Protein AF-A0A1V4A1H0-F1 (afdb_monomer_lite)

pLDDT: mean 73.7, std 20.91, range [34.12, 97.81]

Organism: NCBI:txid83656

Foldseek 3Di:
DDDDDDDDDDDDDDDDDPPPVPPPPPPPVVPDDPVLVVVLVVLVVLLVVLVVVLVVLLVVLVVCCVDPNPVVSVVSVVVSVVSLVVSLVSLLVSQVRDDCPDPDCVVVNVVVSVVSVVVVVVVVVVVD

Radius of gyration: 30.43 Å; chains: 1; bounding box: 50×82×68 Å

Sequence (128 aa):
MSGHCHLSAADTFHADSERALTMTVTTANPTLPAAERAVRQDLDQLHAEALDLARRTKELAVVLDRGDYSAAGGRVRTAVTHIWRAAEDLHSAFHTAPPRCAGPDASMSRLCGRRMRYLAARVARRAE

Structure (mmCIF, N/CA/C/O backbone):
data_AF-A0A1V4A1H0-F1
#
_entry.id   AF-A0A1V4A1H0-F1
#
loop_
_atom_site.group_PDB
_atom_site.id
_atom_site.type_symbol
_atom_site.label_atom_id
_atom_site.label_alt_id
_atom_site.label_comp_id
_atom_site.label_asym_id
_atom_site.label_entity_id
_atom_site.label_seq_id
_atom_site.pdbx_PDB_ins_code
_atom_site.Cartn_x
_atom_site.Cartn_y
_atom_site.Cartn_z
_atom_site.occupancy
_atom_site.B_iso_or_equiv
_atom_site.auth_seq_id
_atom_site.auth_comp_id
_atom_site.auth_asym_id
_atom_site.auth_atom_id
_atom_site.pdbx_PDB_model_num
ATOM 1 N N . MET A 1 1 ? 12.161 -73.810 -31.102 1.00 34.12 1 MET A N 1
ATOM 2 C CA . MET A 1 1 ? 13.156 -74.764 -31.631 1.00 34.12 1 MET A CA 1
ATOM 3 C C . MET A 1 1 ? 13.811 -74.126 -32.843 1.00 34.12 1 MET A C 1
ATOM 5 O O . MET A 1 1 ? 13.067 -73.689 -33.704 1.00 34.12 1 MET A O 1
ATOM 9 N N . SER A 1 2 ? 15.149 -74.042 -32.818 1.00 38.50 2 SER A N 1
ATOM 10 C CA . SER A 1 2 ? 16.097 -73.870 -33.941 1.00 38.50 2 SER A CA 1
ATOM 11 C C . SER A 1 2 ? 15.751 -72.780 -34.974 1.00 38.50 2 SER A C 1
ATOM 13 O O . SER A 1 2 ? 14.861 -72.963 -35.785 1.00 38.50 2 SER A O 1
ATOM 15 N N . GLY A 1 3 ? 16.364 -71.592 -34.993 1.00 36.47 3 GLY A N 1
ATOM 16 C CA . GLY A 1 3 ? 17.805 -71.332 -35.022 1.00 36.47 3 GLY A CA 1
ATOM 17 C C . GLY A 1 3 ? 18.315 -71.519 -36.451 1.00 36.47 3 GLY A C 1
ATOM 18 O O . GLY A 1 3 ? 18.129 -72.609 -36.968 1.00 36.47 3 GLY A O 1
ATOM 19 N N . HIS A 1 4 ? 18.929 -70.494 -37.054 1.00 43.00 4 HIS A N 1
ATOM 20 C CA . HIS A 1 4 ? 20.159 -70.578 -37.860 1.00 43.00 4 HIS A CA 1
ATOM 21 C C . HIS A 1 4 ? 20.673 -69.158 -38.146 1.00 43.00 4 HIS A C 1
ATOM 23 O O . HIS A 1 4 ? 20.054 -68.367 -38.854 1.00 43.00 4 HIS A O 1
ATOM 29 N N . CYS A 1 5 ? 21.809 -68.854 -37.523 1.00 44.44 5 CYS A N 1
ATOM 30 C CA . CYS A 1 5 ? 22.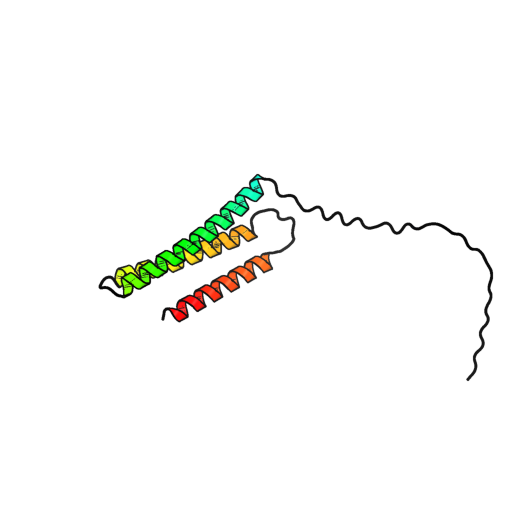664 -67.715 -37.809 1.00 44.44 5 CYS A CA 1
ATOM 31 C C . CYS A 1 5 ? 23.348 -67.915 -39.165 1.00 44.44 5 CYS A C 1
ATOM 33 O O . CYS A 1 5 ? 23.805 -69.019 -39.456 1.00 44.44 5 CYS A O 1
ATOM 35 N N . HIS A 1 6 ? 23.557 -66.835 -39.915 1.00 41.12 6 HIS A N 1
ATOM 36 C CA . HIS A 1 6 ? 24.749 -66.744 -40.747 1.00 41.12 6 HIS A CA 1
ATOM 37 C C . HIS A 1 6 ? 25.390 -65.369 -40.569 1.00 41.12 6 HIS A C 1
ATOM 39 O O . HIS A 1 6 ? 24.833 -64.336 -40.931 1.00 41.12 6 HIS A O 1
ATOM 45 N N . LEU A 1 7 ? 26.563 -65.402 -39.943 1.00 39.06 7 LEU A N 1
ATOM 46 C CA . LEU A 1 7 ? 27.567 -64.350 -39.955 1.00 39.06 7 LEU A CA 1
ATOM 47 C C . LEU A 1 7 ? 28.112 -64.212 -41.381 1.00 39.06 7 LEU A C 1
ATOM 49 O O . LEU A 1 7 ? 28.397 -65.219 -42.026 1.00 39.06 7 LEU A O 1
ATOM 53 N N . SER A 1 8 ? 28.336 -62.986 -41.840 1.00 42.16 8 SER A N 1
ATOM 54 C CA . SER A 1 8 ? 29.395 -62.718 -42.811 1.00 42.16 8 SER A CA 1
ATOM 55 C C . SER A 1 8 ? 30.135 -61.473 -42.350 1.00 42.16 8 SER A C 1
ATOM 57 O O . SER A 1 8 ? 29.555 -60.395 -42.242 1.00 42.16 8 SER A O 1
ATOM 59 N N . ALA A 1 9 ? 31.393 -61.685 -41.982 1.00 38.53 9 ALA A N 1
ATOM 60 C CA . ALA A 1 9 ? 32.338 -60.687 -41.515 1.00 38.53 9 ALA A CA 1
ATOM 61 C C . ALA A 1 9 ? 33.226 -60.189 -42.669 1.00 38.53 9 ALA A C 1
ATOM 63 O O . ALA A 1 9 ? 33.307 -60.846 -43.707 1.00 38.53 9 ALA A O 1
ATOM 64 N N . ALA A 1 10 ? 33.943 -59.099 -42.368 1.00 36.56 10 ALA A N 1
ATOM 65 C CA . ALA A 1 10 ? 35.010 -58.429 -43.119 1.00 36.56 10 ALA A CA 1
ATOM 66 C C . ALA A 1 10 ? 34.524 -57.497 -44.243 1.00 36.56 10 ALA A C 1
ATOM 68 O O . ALA A 1 10 ? 33.702 -57.865 -45.070 1.00 36.56 10 ALA A O 1
ATOM 69 N N . ASP A 1 11 ? 35.005 -56.270 -44.388 1.00 39.47 11 ASP A N 1
ATOM 70 C CA . ASP A 1 11 ? 35.924 -55.437 -43.611 1.00 39.47 11 ASP A CA 1
ATOM 71 C C . ASP A 1 11 ? 35.882 -54.085 -44.329 1.00 39.47 11 ASP A C 1
ATOM 73 O O . ASP A 1 11 ? 35.976 -54.074 -45.552 1.00 39.47 11 ASP A O 1
ATOM 77 N N . THR A 1 12 ? 35.782 -52.962 -43.625 1.00 43.56 12 THR A N 1
ATOM 78 C CA . THR A 1 12 ? 36.779 -51.886 -43.751 1.00 43.56 12 THR A CA 1
ATOM 79 C C . THR A 1 12 ? 36.537 -50.898 -42.622 1.00 43.56 12 THR A C 1
ATOM 81 O O . THR A 1 12 ? 35.565 -50.144 -42.609 1.00 43.56 12 THR A O 1
ATOM 84 N N . PHE A 1 13 ? 37.450 -50.905 -41.660 1.00 43.47 13 PHE A N 1
ATOM 85 C CA . PHE A 1 13 ? 37.679 -49.757 -40.806 1.00 43.47 13 PHE A CA 1
ATOM 86 C C . PHE A 1 13 ? 37.987 -48.547 -41.694 1.00 43.47 13 PHE A C 1
ATOM 88 O O . PHE A 1 13 ? 39.009 -48.532 -42.377 1.00 43.47 13 PHE A O 1
ATOM 95 N N . HIS A 1 14 ? 37.138 -47.523 -41.650 1.00 39.44 14 HIS A N 1
ATOM 96 C CA . HIS A 1 14 ? 37.586 -46.166 -41.919 1.00 39.44 14 HIS A CA 1
ATOM 97 C C . HIS A 1 14 ? 37.242 -45.308 -40.710 1.00 39.44 14 HIS A C 1
ATOM 99 O O . HIS A 1 14 ? 36.082 -45.037 -40.405 1.00 39.44 14 HIS A O 1
ATOM 105 N N . ALA A 1 15 ? 38.300 -44.966 -39.985 1.00 44.62 15 ALA A N 1
ATOM 106 C CA . ALA A 1 15 ? 38.295 -43.960 -38.950 1.00 44.62 15 ALA A CA 1
ATOM 107 C C . ALA A 1 15 ? 37.905 -42.585 -39.520 1.00 44.62 15 ALA A C 1
ATOM 109 O O . ALA A 1 15 ? 38.066 -42.327 -40.717 1.00 44.62 15 ALA A O 1
ATOM 110 N N . ASP A 1 16 ? 37.489 -41.729 -38.588 1.00 39.56 16 ASP A N 1
ATOM 111 C CA . ASP A 1 16 ? 37.355 -40.274 -38.666 1.00 39.56 16 ASP A CA 1
ATOM 112 C C . ASP A 1 16 ? 36.129 -39.674 -39.363 1.00 39.56 16 ASP A C 1
ATOM 114 O O . ASP A 1 16 ? 36.121 -39.339 -40.546 1.00 39.56 16 ASP A O 1
ATOM 118 N N . SER A 1 17 ? 35.132 -39.328 -38.546 1.00 42.50 17 SER A N 1
ATOM 119 C CA . SER A 1 17 ? 34.853 -37.906 -38.302 1.00 42.50 17 SER A CA 1
ATOM 120 C C . SER A 1 17 ? 33.847 -37.752 -37.169 1.00 42.50 17 SER A C 1
ATOM 122 O O . SER A 1 17 ? 32.631 -37.740 -37.368 1.00 42.50 17 SER A O 1
ATOM 124 N N . GLU A 1 18 ? 34.380 -37.563 -35.965 1.00 46.09 18 GLU A N 1
ATOM 125 C CA . GLU A 1 18 ? 33.700 -36.815 -34.918 1.00 46.09 18 GLU A CA 1
ATOM 126 C C . GLU A 1 18 ? 33.360 -35.412 -35.447 1.00 46.09 18 GLU A C 1
ATOM 128 O O . GLU A 1 18 ? 34.165 -34.485 -35.428 1.00 46.09 18 GLU A O 1
ATOM 133 N N . ARG A 1 19 ? 32.132 -35.234 -35.929 1.00 46.22 19 ARG A N 1
ATOM 134 C CA . ARG A 1 19 ? 31.466 -33.928 -35.927 1.00 46.22 19 ARG A CA 1
ATOM 135 C C . ARG A 1 19 ? 30.117 -34.072 -35.250 1.00 46.22 19 ARG A C 1
ATOM 137 O O . ARG A 1 19 ? 29.065 -33.824 -35.832 1.00 46.22 19 ARG A O 1
ATOM 144 N N . ALA A 1 20 ? 30.175 -34.440 -33.972 1.00 42.03 20 ALA A N 1
ATOM 145 C CA . ALA A 1 20 ? 29.206 -33.931 -33.021 1.00 42.03 20 ALA A CA 1
ATOM 146 C C . ALA A 1 20 ? 29.352 -32.406 -33.052 1.00 42.03 20 ALA A C 1
ATOM 148 O O . ALA A 1 20 ? 30.267 -31.844 -32.453 1.00 42.03 20 ALA A O 1
ATOM 149 N N . LEU A 1 21 ? 28.514 -31.741 -33.850 1.00 41.47 21 LEU A N 1
ATOM 150 C CA . LEU A 1 21 ? 28.411 -30.293 -33.818 1.00 41.47 21 LEU A CA 1
ATOM 151 C C . LEU A 1 21 ? 27.769 -29.963 -32.473 1.00 41.47 21 LEU A C 1
ATOM 153 O O . LEU A 1 21 ? 26.551 -30.001 -32.307 1.00 41.47 21 LEU A O 1
ATOM 157 N N . THR A 1 22 ? 28.637 -29.757 -31.491 1.00 40.59 22 THR A N 1
ATOM 158 C CA . THR A 1 22 ? 28.338 -29.263 -30.160 1.00 40.59 22 THR A CA 1
ATOM 159 C C . THR A 1 22 ? 27.424 -28.064 -30.335 1.00 40.59 22 THR A C 1
ATOM 161 O O . THR A 1 22 ? 27.850 -27.018 -30.825 1.00 40.59 22 THR A O 1
ATOM 164 N N . MET A 1 23 ? 26.143 -28.222 -29.997 1.00 46.28 23 MET A N 1
ATOM 165 C CA . MET A 1 23 ? 25.259 -27.081 -29.837 1.00 46.28 23 MET A CA 1
ATOM 166 C C . MET A 1 23 ? 25.820 -26.288 -28.666 1.00 46.28 23 MET A C 1
ATOM 168 O O . MET A 1 23 ? 25.539 -26.584 -27.505 1.00 46.28 23 MET A O 1
ATOM 172 N N . THR A 1 24 ? 26.662 -25.307 -28.972 1.00 42.91 24 THR A N 1
ATOM 173 C CA . THR A 1 24 ? 27.040 -24.255 -28.046 1.00 42.91 24 THR A CA 1
ATOM 174 C C . THR A 1 24 ? 25.752 -23.501 -27.755 1.00 42.91 24 THR A C 1
ATOM 176 O O . THR A 1 24 ? 25.388 -22.548 -28.443 1.00 42.91 24 THR A O 1
ATOM 179 N N . VAL A 1 25 ? 25.000 -23.978 -26.763 1.00 47.41 25 VAL A N 1
ATOM 180 C CA . VAL A 1 25 ? 24.011 -23.167 -26.070 1.00 47.41 25 VAL A CA 1
ATOM 181 C C . VAL A 1 25 ? 24.841 -22.104 -25.375 1.00 47.41 25 VAL A C 1
ATOM 183 O O . VAL A 1 25 ? 25.293 -22.265 -24.245 1.00 47.41 25 VAL A O 1
ATOM 186 N N . THR A 1 26 ? 25.137 -21.039 -26.113 1.00 43.34 26 THR A N 1
ATOM 187 C CA . THR A 1 26 ? 25.612 -19.797 -25.541 1.00 43.34 26 THR A CA 1
ATOM 188 C C . THR A 1 26 ? 24.467 -19.332 -24.663 1.00 43.34 26 THR A C 1
ATOM 190 O O . THR A 1 26 ? 23.527 -18.692 -25.130 1.00 43.34 26 THR A O 1
ATOM 193 N N . THR A 1 27 ? 24.515 -19.707 -23.387 1.00 49.69 27 THR A N 1
ATOM 194 C CA . THR A 1 27 ? 23.763 -19.057 -22.324 1.00 49.69 27 THR A CA 1
ATOM 195 C C . THR A 1 27 ? 24.312 -17.639 -22.256 1.00 49.69 27 THR A C 1
ATOM 197 O O . THR A 1 27 ? 25.167 -17.311 -21.436 1.00 49.69 27 THR A O 1
ATOM 200 N N . ALA A 1 28 ? 23.900 -16.805 -23.210 1.00 47.56 28 ALA A N 1
ATOM 201 C CA . ALA A 1 28 ? 24.086 -15.379 -23.148 1.00 47.56 28 ALA A CA 1
ATOM 202 C C . ALA A 1 28 ? 23.256 -14.947 -21.947 1.00 47.56 28 ALA A C 1
ATOM 204 O O . ALA A 1 28 ? 22.056 -14.734 -22.071 1.00 47.56 28 ALA A O 1
ATOM 205 N N . ASN A 1 29 ? 23.877 -14.907 -20.767 1.00 49.25 29 ASN A N 1
ATOM 206 C CA . ASN A 1 29 ? 23.321 -14.195 -19.632 1.00 49.25 29 ASN A CA 1
ATOM 207 C C . ASN A 1 29 ? 23.063 -12.780 -20.148 1.00 49.25 29 ASN A C 1
ATOM 209 O O . ASN A 1 29 ? 24.043 -12.090 -20.460 1.00 49.25 29 ASN A O 1
ATOM 213 N N . PRO A 1 30 ? 21.798 -12.352 -20.322 1.00 54.50 30 PRO A N 1
ATOM 214 C CA . PRO A 1 30 ? 21.530 -11.002 -20.767 1.00 54.50 30 PRO A CA 1
ATOM 215 C C . PRO A 1 30 ? 22.014 -10.097 -19.639 1.00 54.50 30 PRO A C 1
ATOM 217 O O . PRO A 1 30 ? 21.358 -9.938 -18.611 1.00 54.50 30 PRO A O 1
ATOM 220 N N . THR A 1 31 ? 23.233 -9.582 -19.784 1.00 59.25 31 THR A N 1
ATOM 221 C CA . THR A 1 31 ? 23.812 -8.670 -18.810 1.00 59.25 31 THR A CA 1
ATOM 222 C C . THR A 1 31 ? 23.008 -7.394 -18.920 1.00 59.25 31 THR A C 1
ATOM 224 O O . THR A 1 3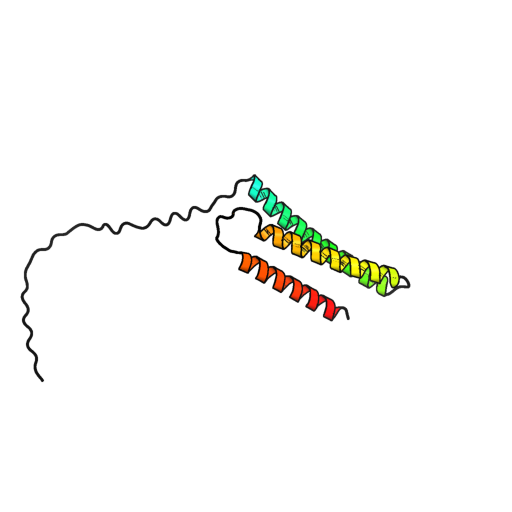1 ? 23.117 -6.658 -19.897 1.00 59.25 31 THR A O 1
ATOM 227 N N . LEU A 1 32 ? 22.153 -7.177 -17.929 1.00 61.75 32 LEU A N 1
ATOM 228 C CA . LEU A 1 32 ? 21.306 -6.004 -17.850 1.00 61.75 32 LEU A CA 1
ATOM 229 C C . LEU A 1 32 ? 22.136 -4.714 -17.955 1.00 61.75 32 LEU A C 1
ATOM 231 O O . LEU A 1 32 ? 23.133 -4.578 -17.219 1.00 61.75 32 LEU A O 1
ATOM 235 N N . PRO A 1 33 ? 21.719 -3.747 -18.797 1.00 72.00 33 PRO A N 1
ATOM 236 C CA . PRO A 1 33 ? 22.258 -2.395 -18.766 1.00 72.00 33 PRO A CA 1
ATOM 237 C C . PRO A 1 33 ? 22.263 -1.848 -17.332 1.00 72.00 33 PRO A C 1
ATOM 239 O O . PRO A 1 33 ? 21.366 -2.138 -16.539 1.00 72.00 33 PRO A O 1
ATOM 242 N N . ALA A 1 34 ? 23.279 -1.061 -16.972 1.00 70.56 34 ALA A N 1
ATOM 243 C CA . ALA A 1 34 ? 23.437 -0.550 -15.605 1.00 70.56 34 ALA A CA 1
ATOM 244 C C . ALA A 1 34 ? 22.208 0.246 -15.118 1.00 70.56 34 ALA A C 1
ATOM 246 O O . ALA A 1 34 ? 21.802 0.097 -13.969 1.00 70.56 34 ALA A O 1
ATOM 247 N N . ALA A 1 35 ? 21.571 1.010 -16.011 1.00 67.62 35 ALA A N 1
ATOM 248 C CA . ALA A 1 35 ? 20.345 1.748 -15.713 1.00 67.62 35 ALA A CA 1
ATOM 249 C C . ALA A 1 35 ? 19.158 0.826 -15.370 1.00 67.62 35 ALA A C 1
ATOM 251 O O . ALA A 1 35 ? 18.406 1.107 -14.445 1.00 67.62 35 ALA A O 1
ATOM 252 N N . GLU A 1 36 ? 19.012 -0.310 -16.057 1.00 69.38 36 GLU A N 1
ATOM 253 C CA . GLU A 1 36 ? 17.939 -1.274 -15.773 1.00 69.38 36 GLU A CA 1
ATOM 254 C C . GLU A 1 36 ? 18.162 -1.994 -14.434 1.00 69.38 36 GLU A C 1
ATOM 256 O O . GLU A 1 36 ? 17.208 -2.256 -13.703 1.00 69.38 36 GLU A O 1
ATOM 261 N N . ARG A 1 37 ? 19.426 -2.259 -14.067 1.00 71.62 37 ARG A N 1
ATOM 262 C CA . ARG A 1 37 ? 19.774 -2.765 -12.728 1.00 71.62 37 ARG A CA 1
ATOM 263 C C . ARG A 1 37 ? 19.415 -1.771 -11.627 1.00 71.62 37 ARG A C 1
ATOM 265 O O . ARG A 1 37 ? 18.839 -2.201 -10.633 1.00 71.62 37 ARG A O 1
ATOM 272 N N . ALA A 1 38 ? 19.699 -0.484 -11.829 1.00 81.44 38 ALA A N 1
ATOM 273 C CA . ALA A 1 38 ? 19.338 0.564 -10.876 1.00 81.44 38 ALA A CA 1
ATOM 274 C C . ALA A 1 38 ? 17.816 0.621 -10.657 1.00 81.44 38 ALA A C 1
ATOM 276 O O . ALA A 1 38 ? 17.364 0.517 -9.526 1.00 81.44 38 ALA A O 1
ATOM 277 N N . VAL A 1 39 ? 17.010 0.611 -11.729 1.00 84.94 39 VAL A N 1
ATOM 278 C CA . VAL A 1 39 ? 15.536 0.632 -11.617 1.00 84.94 39 VAL A CA 1
ATOM 279 C C . VAL A 1 39 ? 14.985 -0.578 -10.851 1.00 84.94 39 VAL A C 1
ATOM 281 O O . VAL A 1 39 ? 14.056 -0.446 -10.056 1.00 84.94 39 VAL A O 1
ATOM 284 N N . ARG A 1 40 ? 15.541 -1.779 -11.067 1.00 85.88 40 ARG A N 1
ATOM 285 C CA . ARG A 1 40 ? 15.120 -2.979 -10.320 1.00 85.88 40 ARG A CA 1
ATOM 286 C C . ARG A 1 40 ? 15.495 -2.90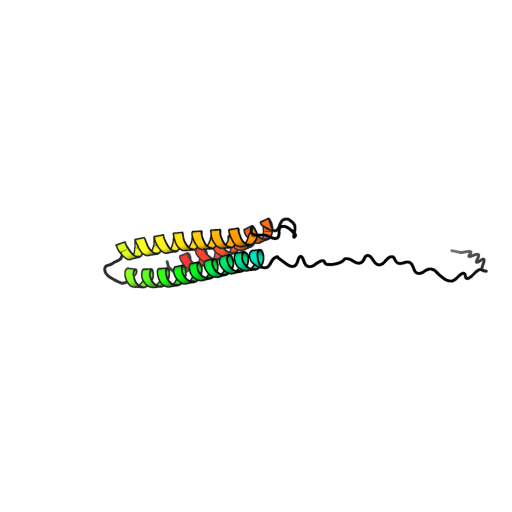0 -8.841 1.00 85.88 40 ARG A C 1
ATOM 288 O O . ARG A 1 40 ? 14.721 -3.372 -8.014 1.00 85.88 40 ARG A O 1
ATOM 295 N N . GLN A 1 41 ? 16.658 -2.332 -8.526 1.00 87.94 41 GLN A N 1
ATOM 296 C CA . GLN A 1 41 ? 17.090 -2.094 -7.147 1.00 87.94 41 GLN A CA 1
ATOM 297 C C . GLN A 1 41 ? 16.195 -1.057 -6.465 1.00 87.94 41 GLN A C 1
ATOM 299 O O . GLN A 1 41 ? 15.762 -1.293 -5.344 1.00 87.94 41 GLN A O 1
ATOM 304 N N . ASP A 1 42 ? 15.835 0.019 -7.165 1.00 92.12 42 ASP A N 1
ATOM 305 C CA . ASP A 1 42 ? 14.927 1.045 -6.648 1.00 92.12 42 ASP A CA 1
ATOM 306 C C . ASP A 1 42 ? 13.537 0.463 -6.343 1.00 92.12 42 ASP A C 1
ATOM 308 O O . ASP A 1 42 ? 12.964 0.729 -5.288 1.00 92.12 42 ASP A O 1
ATOM 312 N N . LEU A 1 43 ? 12.998 -0.384 -7.230 1.00 92.31 43 LEU A N 1
ATOM 313 C CA . LEU A 1 43 ? 11.716 -1.064 -7.004 1.00 92.31 43 LEU A CA 1
ATOM 314 C C . LEU A 1 43 ? 11.752 -2.010 -5.796 1.00 92.31 43 LEU A C 1
ATOM 316 O O . LEU A 1 43 ? 10.790 -2.054 -5.027 1.00 92.31 43 LEU A O 1
ATOM 320 N N . ASP A 1 44 ? 12.839 -2.764 -5.630 1.00 90.88 44 ASP A N 1
ATOM 321 C CA . ASP A 1 44 ? 13.020 -3.669 -4.490 1.00 90.88 44 ASP A CA 1
ATOM 322 C C . ASP A 1 44 ? 13.168 -2.891 -3.172 1.00 90.88 44 ASP A C 1
ATOM 324 O O . ASP A 1 44 ? 12.513 -3.208 -2.177 1.00 90.88 44 ASP A O 1
ATOM 328 N N . GLN A 1 45 ? 13.938 -1.800 -3.192 1.00 94.88 45 GLN A N 1
ATOM 329 C CA . GLN A 1 45 ? 14.119 -0.907 -2.052 1.00 94.88 45 GLN A CA 1
ATOM 330 C C . GLN A 1 45 ? 12.793 -0.259 -1.628 1.00 94.88 45 GLN A C 1
ATOM 332 O O . GLN A 1 45 ? 12.418 -0.329 -0.458 1.00 94.88 45 GLN A O 1
ATOM 337 N N . LEU A 1 46 ? 12.028 0.297 -2.574 1.00 97.44 46 LEU A N 1
ATOM 338 C CA . LEU A 1 46 ? 10.709 0.875 -2.294 1.00 97.44 46 LEU A CA 1
ATOM 339 C C . LEU A 1 46 ? 9.725 -0.173 -1.758 1.00 97.44 46 LEU A C 1
ATOM 341 O O . LEU A 1 46 ? 8.916 0.126 -0.877 1.00 97.44 46 LEU A O 1
ATOM 345 N N . HIS A 1 47 ? 9.783 -1.409 -2.262 1.00 96.19 47 HIS A N 1
ATOM 346 C CA . HIS A 1 47 ? 8.972 -2.506 -1.738 1.00 96.19 47 HIS A CA 1
ATOM 347 C C . HIS A 1 47 ? 9.326 -2.817 -0.275 1.00 96.19 47 HIS A C 1
ATOM 349 O O . HIS A 1 47 ? 8.424 -2.917 0.562 1.00 96.19 47 HIS A O 1
ATOM 355 N N . ALA A 1 48 ? 10.617 -2.918 0.052 1.00 94.44 48 ALA A N 1
ATOM 356 C CA . ALA A 1 48 ? 11.083 -3.137 1.419 1.00 94.44 48 ALA A CA 1
ATOM 357 C C . ALA A 1 48 ? 10.659 -1.994 2.359 1.00 94.44 48 ALA A C 1
ATOM 359 O O . ALA A 1 48 ? 10.116 -2.242 3.437 1.00 94.44 48 ALA A O 1
ATOM 360 N N . GLU A 1 49 ? 10.814 -0.743 1.926 1.00 97.81 49 GLU A N 1
ATOM 361 C CA . GLU A 1 49 ? 10.392 0.440 2.682 1.00 97.81 49 GLU A CA 1
ATOM 362 C C . GLU A 1 49 ? 8.882 0.472 2.930 1.00 97.81 49 GLU A C 1
ATOM 364 O O . GLU A 1 49 ? 8.442 0.810 4.032 1.00 97.81 49 GLU A O 1
ATOM 369 N N . ALA A 1 50 ? 8.074 0.069 1.944 1.00 97.12 50 ALA A N 1
ATOM 370 C CA . ALA A 1 50 ? 6.629 -0.040 2.104 1.00 97.12 50 ALA A CA 1
ATOM 371 C C . ALA A 1 50 ? 6.250 -1.101 3.153 1.00 97.12 50 ALA A C 1
ATOM 373 O O . ALA A 1 50 ? 5.368 -0.858 3.981 1.00 97.12 50 ALA A O 1
ATOM 374 N N . LEU A 1 51 ? 6.932 -2.253 3.183 1.00 95.50 51 LEU A N 1
ATOM 375 C CA . LEU A 1 51 ? 6.713 -3.279 4.213 1.00 95.50 51 LEU A CA 1
ATOM 376 C C . LEU A 1 51 ? 7.115 -2.787 5.610 1.00 95.50 51 LEU A C 1
ATOM 378 O O . LEU A 1 51 ? 6.399 -3.021 6.590 1.00 95.50 51 LEU A O 1
ATOM 382 N N . ASP A 1 52 ? 8.228 -2.068 5.702 1.00 96.62 52 ASP A N 1
ATOM 383 C CA . ASP A 1 52 ? 8.715 -1.472 6.942 1.00 96.62 52 ASP A CA 1
ATOM 384 C C . ASP A 1 52 ? 7.789 -0.372 7.466 1.00 96.62 52 ASP A C 1
ATOM 386 O O . ASP A 1 52 ? 7.530 -0.286 8.673 1.00 96.62 52 ASP A O 1
ATOM 390 N N . LEU A 1 53 ? 7.242 0.448 6.568 1.00 97.56 53 LEU A N 1
ATOM 391 C CA . LEU A 1 53 ? 6.211 1.420 6.904 1.00 97.56 53 LEU A CA 1
ATOM 392 C C . LEU A 1 53 ? 4.940 0.711 7.382 1.00 97.56 53 LEU A C 1
ATOM 394 O O . LEU A 1 53 ? 4.456 1.033 8.462 1.00 97.56 53 LEU A O 1
ATOM 398 N N . ALA A 1 54 ? 4.453 -0.309 6.666 1.00 96.00 54 ALA A N 1
ATOM 399 C CA . ALA A 1 54 ? 3.268 -1.073 7.064 1.00 96.00 54 ALA A CA 1
ATOM 400 C C . ALA A 1 54 ? 3.413 -1.689 8.465 1.00 96.00 54 ALA A C 1
ATOM 402 O O . ALA A 1 54 ? 2.462 -1.661 9.252 1.00 96.00 54 ALA A O 1
ATOM 403 N N . ARG A 1 55 ? 4.602 -2.213 8.800 1.00 95.31 55 ARG A N 1
ATOM 404 C CA . ARG A 1 55 ? 4.916 -2.747 10.134 1.00 95.31 55 ARG A CA 1
ATOM 405 C C . ARG A 1 55 ? 4.796 -1.667 11.211 1.00 95.31 55 ARG A C 1
ATOM 407 O O . ARG A 1 55 ? 4.017 -1.844 12.147 1.00 95.31 55 ARG A O 1
ATOM 414 N N . ARG A 1 56 ? 5.496 -0.539 11.053 1.00 97.31 56 ARG A N 1
ATOM 415 C CA . ARG A 1 56 ? 5.464 0.571 12.025 1.00 97.31 56 ARG A CA 1
ATOM 416 C C . ARG A 1 56 ? 4.066 1.178 12.165 1.00 97.31 56 ARG A C 1
ATOM 418 O O . ARG A 1 56 ? 3.622 1.473 13.270 1.00 97.31 56 ARG A O 1
ATOM 425 N N . THR A 1 57 ? 3.332 1.322 11.061 1.00 96.06 57 THR A N 1
ATOM 426 C CA . THR A 1 57 ? 1.947 1.816 11.069 1.00 96.06 57 THR A CA 1
ATOM 427 C C . THR A 1 57 ? 1.014 0.849 11.804 1.00 96.06 57 THR A C 1
ATOM 429 O O . THR A 1 57 ? 0.144 1.289 12.553 1.00 96.06 57 THR A O 1
ATOM 432 N N . LYS A 1 58 ? 1.208 -0.469 11.663 1.00 94.50 58 LYS A N 1
ATOM 433 C CA . LYS A 1 58 ? 0.448 -1.467 12.427 1.00 94.50 58 LYS A CA 1
ATOM 434 C C . LYS A 1 58 ? 0.736 -1.377 13.926 1.00 94.50 58 LYS A C 1
ATOM 436 O O . LYS A 1 58 ? -0.199 -1.424 14.719 1.00 94.50 58 LYS A O 1
ATOM 441 N N . GLU A 1 59 ? 2.002 -1.260 14.314 1.00 94.12 59 GLU A N 1
ATOM 442 C CA . GLU A 1 59 ? 2.393 -1.102 15.722 1.00 94.12 59 GLU A CA 1
ATOM 443 C C . GLU A 1 59 ? 1.747 0.146 16.336 1.00 94.12 59 GLU A C 1
ATOM 445 O O . GLU A 1 59 ? 1.176 0.071 17.423 1.00 94.12 59 GLU A O 1
ATOM 450 N N . LEU A 1 60 ? 1.726 1.259 15.594 1.00 94.12 60 LEU A N 1
ATOM 451 C CA . LEU A 1 60 ? 1.027 2.475 16.004 1.00 94.12 60 LEU A CA 1
ATOM 452 C C . LEU A 1 60 ? -0.484 2.254 16.175 1.00 94.12 60 LEU A C 1
ATOM 454 O O . LEU A 1 60 ? -1.049 2.712 17.165 1.00 94.12 60 LEU A O 1
ATOM 458 N N . ALA A 1 61 ? -1.140 1.536 15.255 1.00 93.12 61 ALA A N 1
ATOM 459 C CA . ALA A 1 61 ? -2.565 1.221 15.388 1.00 93.12 61 ALA A CA 1
ATOM 460 C C . ALA A 1 61 ? -2.860 0.465 16.693 1.00 93.12 61 ALA A C 1
ATOM 462 O O . ALA A 1 61 ? -3.782 0.834 17.412 1.00 93.12 61 ALA A O 1
ATOM 463 N N . VAL A 1 62 ? -2.031 -0.529 17.038 1.00 91.12 62 VAL A N 1
ATOM 464 C CA . VAL A 1 62 ? -2.178 -1.311 18.280 1.00 91.12 62 VAL A CA 1
ATOM 465 C C . VAL A 1 62 ? -2.044 -0.433 19.525 1.00 91.12 62 VAL A C 1
ATOM 467 O O . VAL A 1 62 ? -2.756 -0.648 20.503 1.00 91.12 62 VAL A O 1
ATOM 470 N N . VAL A 1 63 ? -1.143 0.553 19.510 1.00 92.31 63 VAL A N 1
ATOM 471 C CA . VAL A 1 63 ? -0.997 1.504 20.622 1.00 92.31 63 VAL A CA 1
ATOM 472 C C . VAL A 1 63 ? -2.234 2.395 20.744 1.00 92.31 63 VAL A C 1
ATOM 474 O O . VAL A 1 63 ? -2.752 2.564 21.845 1.00 92.31 63 VAL A O 1
ATOM 477 N N . LEU A 1 64 ? -2.737 2.923 19.624 1.00 91.62 64 LEU A N 1
ATOM 478 C CA . LEU A 1 64 ? -3.917 3.796 19.605 1.00 91.62 64 LEU A CA 1
ATOM 479 C C . LEU A 1 64 ? -5.199 3.070 20.028 1.00 91.62 64 LEU A C 1
ATOM 481 O O . LEU A 1 64 ? -6.047 3.675 20.678 1.00 91.62 64 LEU A O 1
ATOM 485 N N . ASP A 1 65 ? -5.316 1.781 19.709 1.00 85.31 65 ASP A N 1
ATOM 486 C CA . ASP A 1 65 ? -6.472 0.950 20.067 1.00 85.31 65 ASP A CA 1
ATOM 487 C C . ASP A 1 65 ? -6.592 0.669 21.566 1.00 85.31 65 ASP A C 1
ATOM 489 O O . ASP A 1 65 ? -7.679 0.362 22.047 1.00 85.31 65 ASP A O 1
ATOM 493 N N . ARG A 1 66 ? -5.489 0.775 22.313 1.00 83.75 66 ARG A N 1
ATOM 494 C CA . ARG A 1 66 ? -5.470 0.572 23.770 1.00 83.75 66 ARG A CA 1
ATOM 495 C C . ARG A 1 66 ? -5.813 1.831 24.566 1.00 83.75 66 ARG A C 1
ATOM 497 O O . ARG A 1 66 ? -5.960 1.735 25.780 1.00 83.75 66 ARG A O 1
ATOM 504 N N . GLY A 1 67 ? -5.883 2.992 23.916 1.00 75.75 67 GLY A N 1
ATOM 505 C CA . GLY A 1 67 ? -6.204 4.270 24.553 1.00 75.75 67 GLY A CA 1
ATOM 506 C C . GLY A 1 67 ? -7.550 4.832 24.105 1.00 75.75 67 GLY A C 1
ATOM 507 O O . GLY A 1 67 ? -8.296 4.204 23.357 1.00 75.75 67 GLY A O 1
ATOM 508 N N . ASP A 1 68 ? -7.821 6.079 24.482 1.00 83.88 68 ASP A N 1
ATOM 509 C CA . ASP A 1 68 ? -9.061 6.791 24.131 1.00 83.88 68 ASP A CA 1
ATOM 510 C C . ASP A 1 68 ? -9.121 7.236 22.651 1.00 83.88 68 ASP A C 1
ATOM 512 O O . ASP A 1 68 ? -10.014 7.971 22.232 1.00 83.88 68 ASP A O 1
ATOM 516 N N . TYR A 1 69 ? -8.172 6.783 21.825 1.00 87.31 69 TYR A N 1
ATOM 517 C CA . TYR A 1 69 ? -7.974 7.210 20.438 1.00 87.31 69 TYR A CA 1
ATOM 518 C C . TYR A 1 69 ? -8.454 6.175 19.410 1.00 87.31 69 TYR A C 1
ATOM 520 O O . TYR A 1 69 ? -7.946 6.131 18.287 1.00 87.31 69 TYR A O 1
ATOM 528 N N . SER A 1 70 ? -9.448 5.354 19.752 1.00 84.88 70 SER A N 1
ATOM 529 C CA . SER A 1 70 ? -9.940 4.251 18.905 1.00 84.88 70 SER A CA 1
ATOM 530 C C . SER A 1 70 ? -10.333 4.681 17.480 1.00 84.88 70 SER A C 1
ATOM 532 O O . SER A 1 70 ? -10.076 3.960 16.511 1.00 84.88 70 SER A O 1
ATOM 534 N N . ALA A 1 71 ? -10.878 5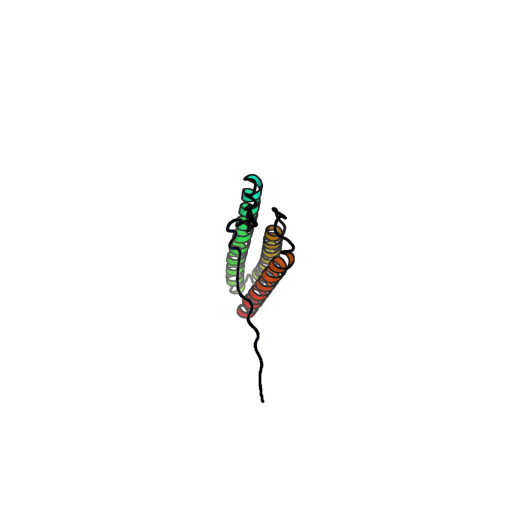.892 17.312 1.00 89.75 71 ALA A N 1
ATOM 535 C CA . ALA A 1 71 ? -11.179 6.469 16.001 1.00 89.75 71 ALA A CA 1
ATOM 536 C C . ALA A 1 71 ? -9.911 6.725 15.162 1.00 89.75 71 ALA A C 1
ATOM 538 O O . ALA A 1 71 ? -9.889 6.433 13.962 1.00 89.75 71 ALA A O 1
ATOM 539 N N . ALA A 1 72 ? -8.838 7.226 15.785 1.00 93.19 72 ALA A N 1
ATOM 540 C CA . ALA A 1 72 ? -7.539 7.385 15.135 1.00 93.19 72 ALA A CA 1
ATOM 541 C C . ALA A 1 72 ? -6.918 6.016 14.818 1.00 93.19 72 ALA A C 1
ATOM 543 O O . ALA A 1 72 ? -6.445 5.815 13.700 1.00 93.19 72 ALA A O 1
ATOM 544 N N . GLY A 1 73 ? -7.014 5.048 15.738 1.00 93.38 73 GLY A N 1
ATOM 545 C CA . GLY A 1 73 ? -6.603 3.658 15.508 1.00 93.38 73 GLY A CA 1
ATOM 546 C C . GLY A 1 73 ? -7.265 3.053 14.267 1.00 93.38 73 GLY A C 1
ATOM 547 O O . GLY A 1 73 ? -6.583 2.504 13.400 1.00 93.38 73 GLY A O 1
ATOM 548 N N . GLY A 1 74 ? -8.575 3.266 14.095 1.00 92.31 74 GLY A N 1
ATOM 549 C CA . GLY A 1 74 ? -9.314 2.859 12.895 1.00 92.31 74 GLY A CA 1
ATOM 550 C C . GLY A 1 74 ? -8.758 3.450 11.598 1.00 92.31 74 GLY A C 1
ATOM 551 O O . GLY A 1 74 ? -8.548 2.721 10.629 1.00 92.31 74 GLY A O 1
ATOM 552 N N . ARG A 1 75 ? -8.446 4.752 11.580 1.00 96.00 75 ARG A N 1
ATOM 553 C CA . ARG A 1 75 ? -7.823 5.406 10.414 1.00 96.00 75 ARG A CA 1
ATOM 554 C C . ARG A 1 75 ? -6.435 4.842 10.115 1.00 96.00 75 ARG A C 1
ATOM 556 O O . ARG A 1 75 ? -6.108 4.617 8.950 1.00 96.00 75 ARG A O 1
ATOM 563 N N . VAL A 1 76 ? -5.642 4.570 11.149 1.00 95.94 76 VAL A N 1
ATOM 564 C CA . VAL A 1 76 ? -4.305 3.984 11.000 1.00 95.94 76 VAL A CA 1
ATOM 565 C C . VAL A 1 76 ? -4.390 2.545 10.471 1.00 95.94 76 VAL A C 1
ATOM 567 O O . VAL A 1 76 ? -3.631 2.198 9.568 1.00 95.94 76 VAL A O 1
ATOM 570 N N . ARG A 1 77 ? -5.358 1.723 10.907 1.00 93.62 77 ARG A N 1
ATOM 571 C CA . ARG A 1 77 ? -5.610 0.392 10.306 1.00 93.62 77 ARG A CA 1
ATOM 572 C C . ARG A 1 77 ? -5.974 0.478 8.820 1.00 93.62 77 ARG A C 1
ATOM 574 O O . ARG A 1 77 ? -5.490 -0.325 8.018 1.00 93.62 77 ARG A O 1
ATOM 581 N N . THR A 1 78 ? -6.773 1.471 8.429 1.00 95.00 78 THR A N 1
ATOM 582 C CA . THR A 1 78 ? -7.054 1.733 7.010 1.00 95.00 78 THR A CA 1
ATOM 583 C C . THR A 1 78 ? -5.775 2.095 6.250 1.00 95.00 78 THR A C 1
ATOM 585 O O . THR A 1 78 ? -5.527 1.545 5.178 1.00 95.00 78 THR A O 1
ATOM 588 N N . ALA A 1 79 ? -4.909 2.938 6.823 1.00 96.50 79 ALA A N 1
ATOM 589 C CA . ALA A 1 79 ? -3.619 3.278 6.221 1.00 96.50 79 ALA A CA 1
ATOM 590 C C . ALA A 1 79 ? -2.725 2.042 6.012 1.00 96.50 79 ALA A C 1
ATOM 592 O O . ALA A 1 79 ? -2.170 1.883 4.926 1.00 96.50 79 ALA A O 1
ATOM 593 N N . VAL A 1 80 ? -2.656 1.117 6.982 1.00 95.94 80 VAL A N 1
ATOM 594 C CA . VAL A 1 80 ? -1.939 -0.169 6.828 1.00 95.94 80 VAL A CA 1
ATOM 595 C C . VAL A 1 80 ? -2.413 -0.922 5.581 1.00 95.94 80 VAL A C 1
ATOM 597 O O . VAL A 1 80 ? -1.592 -1.436 4.824 1.00 95.94 80 VAL A O 1
ATOM 600 N N . THR A 1 81 ? -3.724 -0.956 5.332 1.00 93.38 81 THR A N 1
ATOM 601 C CA . THR A 1 81 ? -4.301 -1.626 4.154 1.00 93.38 81 THR A CA 1
ATOM 602 C C . THR A 1 81 ? -3.836 -0.978 2.848 1.00 93.38 81 THR A C 1
ATOM 604 O O . THR A 1 81 ? -3.467 -1.684 1.911 1.00 93.38 81 THR A O 1
ATOM 607 N N . HIS A 1 82 ? -3.804 0.355 2.786 1.00 96.31 82 HIS A N 1
ATOM 608 C CA . HIS A 1 82 ? -3.320 1.077 1.606 1.00 96.31 82 HIS A CA 1
ATOM 609 C C . HIS A 1 82 ? -1.823 0.870 1.363 1.00 96.31 82 HIS A C 1
ATOM 611 O O . HIS A 1 82 ? -1.421 0.658 0.222 1.00 96.31 82 HIS A O 1
ATOM 617 N N . ILE A 1 83 ? -1.009 0.858 2.420 1.00 96.00 83 ILE A N 1
ATOM 618 C CA . ILE A 1 83 ? 0.432 0.604 2.300 1.00 96.00 83 ILE A CA 1
ATOM 619 C C . ILE A 1 83 ? 0.684 -0.824 1.796 1.00 96.00 83 ILE A C 1
ATOM 621 O O . ILE A 1 83 ? 1.515 -1.026 0.914 1.00 96.00 83 ILE A O 1
ATOM 625 N N . TRP A 1 84 ? -0.073 -1.815 2.282 1.00 93.38 84 TRP A N 1
ATOM 626 C CA . TRP A 1 84 ? 0.009 -3.184 1.763 1.00 93.38 84 TRP A CA 1
ATOM 627 C C . TRP A 1 84 ? -0.330 -3.273 0.276 1.00 93.38 84 TRP A C 1
ATOM 629 O O . TRP A 1 84 ? 0.358 -3.980 -0.457 1.00 93.38 84 TRP A O 1
ATOM 639 N N . ARG A 1 85 ? -1.354 -2.545 -0.185 1.00 94.00 85 ARG A N 1
ATOM 640 C CA . ARG A 1 85 ? -1.675 -2.464 -1.618 1.00 94.00 85 ARG A CA 1
ATOM 641 C C . ARG A 1 85 ? -0.538 -1.840 -2.420 1.00 94.00 85 ARG A C 1
ATOM 643 O O . ARG A 1 85 ? -0.118 -2.434 -3.403 1.00 94.00 85 ARG A O 1
ATOM 650 N N . ALA A 1 86 ? 0.032 -0.733 -1.946 1.00 95.38 86 ALA A N 1
ATOM 651 C CA . ALA A 1 86 ? 1.196 -0.126 -2.588 1.00 95.38 86 ALA A CA 1
ATOM 652 C C . ALA A 1 86 ? 2.386 -1.104 -2.672 1.00 95.38 86 ALA A C 1
ATOM 654 O O . ALA A 1 86 ? 3.034 -1.201 -3.711 1.00 95.38 86 ALA A O 1
ATOM 655 N N . ALA A 1 87 ? 2.641 -1.889 -1.619 1.00 95.19 87 ALA A N 1
ATOM 656 C CA . ALA A 1 87 ? 3.691 -2.909 -1.627 1.00 95.19 87 ALA A CA 1
ATOM 657 C C . ALA A 1 87 ? 3.421 -4.039 -2.642 1.00 95.19 87 ALA A C 1
ATOM 659 O O . ALA A 1 87 ? 4.363 -4.519 -3.275 1.00 95.19 87 ALA A O 1
ATOM 660 N N . GLU A 1 88 ? 2.161 -4.466 -2.810 1.00 92.75 88 GLU A N 1
ATOM 661 C CA . GLU A 1 88 ? 1.749 -5.432 -3.844 1.00 92.75 88 GLU A CA 1
ATOM 662 C C . GLU A 1 88 ? 1.977 -4.886 -5.261 1.00 92.75 88 GLU A C 1
ATOM 664 O O . GLU A 1 88 ? 2.464 -5.615 -6.133 1.00 92.75 88 GLU A O 1
ATOM 669 N N . ASP A 1 89 ? 1.664 -3.611 -5.485 1.00 93.06 89 ASP A N 1
ATOM 670 C CA . ASP A 1 89 ? 1.835 -2.951 -6.779 1.00 93.06 89 ASP A CA 1
ATOM 671 C C . ASP A 1 89 ? 3.320 -2.780 -7.129 1.00 93.06 89 ASP A C 1
ATOM 673 O O . ASP A 1 89 ? 3.729 -3.128 -8.237 1.00 93.06 89 ASP A O 1
ATOM 677 N N . LEU A 1 90 ? 4.157 -2.360 -6.171 1.00 93.44 90 LEU A N 1
ATOM 678 C CA . LEU A 1 90 ? 5.617 -2.271 -6.335 1.00 93.44 90 LEU A CA 1
ATOM 679 C C . LEU A 1 90 ? 6.243 -3.637 -6.651 1.00 93.44 90 LEU A C 1
ATOM 681 O O . LEU A 1 90 ? 7.061 -3.762 -7.563 1.00 93.44 90 LEU A O 1
ATOM 685 N N . HIS A 1 91 ? 5.808 -4.690 -5.955 1.00 90.19 91 HIS A N 1
ATOM 686 C CA . HIS A 1 91 ? 6.269 -6.048 -6.233 1.00 90.19 91 HIS A CA 1
ATOM 687 C C . HIS A 1 91 ? 5.838 -6.525 -7.630 1.00 90.19 91 HIS A C 1
ATOM 689 O O . HIS A 1 91 ? 6.598 -7.177 -8.344 1.00 90.19 91 HIS A O 1
ATOM 695 N N . SER A 1 92 ? 4.623 -6.178 -8.056 1.00 87.50 92 SER A N 1
ATOM 696 C CA . SER A 1 92 ? 4.132 -6.486 -9.404 1.00 87.50 92 SER A CA 1
ATOM 697 C C . SER A 1 92 ? 4.909 -5.715 -10.479 1.00 87.50 92 SER A C 1
ATOM 699 O O . SER A 1 92 ? 5.246 -6.282 -11.522 1.00 87.50 92 SER A O 1
ATOM 701 N N . ALA A 1 93 ? 5.261 -4.455 -10.209 1.00 88.75 93 ALA A N 1
ATOM 702 C CA . ALA A 1 93 ? 6.117 -3.644 -11.067 1.00 88.75 93 ALA A CA 1
ATOM 703 C C . ALA A 1 93 ? 7.511 -4.275 -11.230 1.00 88.75 93 ALA A C 1
ATOM 705 O O . ALA A 1 93 ? 8.002 -4.382 -12.350 1.00 88.75 93 ALA A O 1
ATOM 706 N N . PHE A 1 94 ? 8.106 -4.808 -10.157 1.00 87.81 94 PHE A N 1
ATOM 707 C CA . PHE A 1 94 ? 9.392 -5.518 -10.224 1.00 87.81 94 PHE A CA 1
ATOM 708 C C . PHE A 1 94 ? 9.377 -6.711 -11.197 1.00 87.81 94 PHE A C 1
ATOM 710 O O . PHE A 1 94 ? 10.334 -6.922 -11.947 1.00 87.81 94 PHE A O 1
ATOM 717 N N . HIS A 1 95 ? 8.278 -7.474 -11.233 1.00 83.31 95 HIS A N 1
ATOM 718 C CA . HIS A 1 95 ? 8.114 -8.593 -12.175 1.00 83.31 95 HIS A CA 1
ATOM 719 C C . HIS A 1 95 ? 7.853 -8.157 -13.621 1.00 83.31 95 HIS A C 1
ATOM 721 O O . HIS A 1 95 ? 8.003 -8.963 -14.534 1.00 83.31 95 HIS A O 1
ATOM 727 N N . THR A 1 96 ? 7.444 -6.908 -13.845 1.00 82.69 96 THR A N 1
ATOM 728 C CA . THR A 1 96 ? 7.153 -6.377 -15.189 1.00 82.69 96 THR A CA 1
ATOM 729 C C . THR A 1 96 ? 8.242 -5.438 -15.720 1.00 82.69 96 THR A C 1
ATOM 731 O O . THR A 1 96 ? 8.235 -5.112 -16.912 1.00 82.69 96 THR A O 1
ATOM 734 N N . ALA A 1 97 ? 9.206 -5.050 -14.878 1.00 79.69 97 ALA A N 1
ATOM 735 C CA . ALA A 1 97 ? 10.390 -4.289 -15.259 1.00 79.69 97 ALA A CA 1
ATOM 736 C C . ALA A 1 97 ? 11.371 -5.139 -16.110 1.00 79.69 97 ALA A C 1
ATOM 738 O O . ALA A 1 97 ? 11.522 -6.335 -15.839 1.00 79.69 97 ALA A O 1
ATOM 739 N N . PRO A 1 98 ? 12.053 -4.551 -17.119 1.00 67.94 98 PRO A N 1
ATOM 740 C CA . PRO A 1 98 ? 13.043 -5.229 -17.974 1.00 67.94 98 PRO A CA 1
ATOM 741 C C . PRO A 1 98 ? 14.125 -6.030 -17.206 1.00 67.94 98 PRO A C 1
ATOM 743 O O . PRO A 1 98 ? 14.392 -5.733 -16.036 1.00 67.94 98 PRO A O 1
ATOM 746 N N . PRO A 1 99 ? 14.721 -7.072 -17.837 1.00 62.31 99 PRO A N 1
ATOM 747 C CA . PRO A 1 99 ? 14.718 -7.368 -19.266 1.00 62.31 99 PRO A CA 1
ATOM 748 C C . PRO A 1 99 ? 13.634 -8.393 -19.602 1.00 62.31 99 PRO A C 1
ATOM 750 O O . PRO A 1 99 ? 13.543 -9.454 -18.989 1.00 62.31 99 PRO A O 1
ATOM 753 N N . ARG A 1 100 ? 12.848 -8.137 -20.648 1.00 60.56 100 ARG A N 1
ATOM 754 C CA . ARG A 1 100 ? 11.835 -9.084 -21.155 1.00 60.56 100 ARG A CA 1
ATOM 755 C C . ARG A 1 100 ? 12.452 -10.322 -21.856 1.00 60.56 100 ARG A C 1
ATOM 757 O O . ARG A 1 100 ? 11.819 -10.895 -22.733 1.00 60.56 100 ARG A O 1
ATOM 764 N N . CYS A 1 101 ? 13.690 -10.708 -21.517 1.00 46.44 101 CYS A N 1
ATOM 765 C CA . CYS A 1 101 ? 14.447 -11.797 -22.154 1.00 46.44 101 CYS A CA 1
ATOM 766 C C . CYS A 1 101 ? 14.231 -13.180 -21.518 1.00 46.44 101 CYS A C 1
ATOM 768 O O . CYS A 1 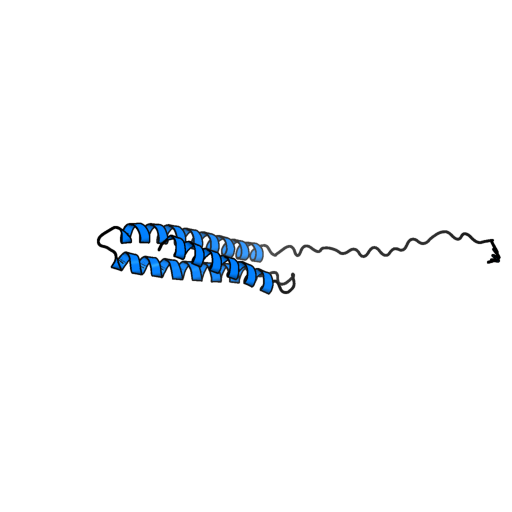101 ? 14.774 -14.160 -22.017 1.00 46.44 101 CYS A O 1
ATOM 770 N N . ALA A 1 102 ? 13.432 -13.297 -20.462 1.00 54.09 102 ALA A N 1
ATOM 771 C CA . ALA A 1 102 ? 12.835 -14.572 -20.086 1.00 54.09 102 ALA A CA 1
ATOM 772 C C . ALA A 1 102 ? 11.356 -14.496 -20.465 1.00 54.09 102 ALA A C 1
ATOM 774 O O . ALA A 1 102 ? 10.730 -13.454 -20.281 1.00 54.09 102 ALA A O 1
ATOM 775 N N . GLY A 1 103 ? 10.824 -15.561 -21.063 1.00 49.56 103 GLY A N 1
ATOM 776 C CA . GLY A 1 103 ? 9.415 -15.681 -21.427 1.00 49.56 103 GLY A CA 1
ATOM 777 C C . GLY A 1 103 ? 8.462 -15.524 -20.225 1.00 49.56 103 GLY A C 1
ATOM 778 O O . GLY A 1 103 ? 8.828 -14.997 -19.185 1.00 49.56 103 GLY A O 1
ATOM 779 N N . PRO A 1 104 ? 7.197 -15.940 -20.343 1.00 49.62 104 PRO A N 1
ATOM 780 C CA . PRO A 1 104 ? 6.089 -15.397 -19.56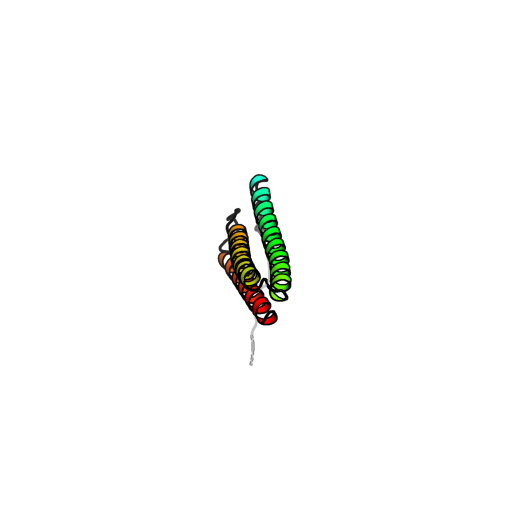0 1.00 49.62 104 PRO A CA 1
ATOM 781 C C . PRO A 1 104 ? 6.165 -15.710 -18.048 1.00 49.62 104 PRO A C 1
ATOM 783 O O . PRO A 1 104 ? 5.457 -16.584 -17.558 1.00 49.62 104 PRO A O 1
ATOM 786 N N . ASP A 1 105 ? 6.901 -14.913 -17.271 1.00 58.25 105 ASP A N 1
ATOM 787 C CA . ASP A 1 105 ? 6.923 -14.975 -15.797 1.00 58.25 105 ASP A CA 1
ATOM 788 C C . ASP A 1 105 ? 5.752 -14.211 -15.147 1.00 58.25 105 ASP A C 1
ATOM 790 O O . ASP A 1 105 ? 5.725 -13.925 -13.946 1.00 58.25 105 ASP A O 1
ATOM 794 N N . ALA A 1 106 ? 4.685 -13.963 -15.915 1.00 58.03 106 ALA A N 1
ATOM 795 C CA . ALA A 1 106 ? 3.388 -13.574 -15.364 1.00 58.03 106 ALA A CA 1
ATOM 796 C C . ALA A 1 106 ? 2.869 -14.615 -14.347 1.00 58.03 106 ALA A C 1
ATOM 798 O O . ALA A 1 106 ? 2.099 -14.272 -13.449 1.00 58.03 106 ALA A O 1
ATOM 799 N N . SER A 1 107 ? 3.291 -15.880 -14.459 1.00 62.88 107 SER A N 1
ATOM 800 C CA . SER A 1 107 ? 3.001 -16.940 -13.487 1.00 62.88 107 SER A CA 1
ATOM 801 C C . SER A 1 107 ? 3.662 -16.669 -12.128 1.00 62.88 107 SER A C 1
ATOM 803 O O . SER A 1 107 ? 2.974 -16.716 -11.106 1.00 62.88 107 SER A O 1
ATOM 805 N N . MET A 1 108 ? 4.947 -16.306 -12.105 1.00 68.44 108 MET A N 1
ATOM 806 C CA . MET A 1 108 ? 5.705 -16.006 -10.885 1.00 68.44 108 MET A CA 1
ATOM 807 C C . MET A 1 108 ? 5.164 -14.770 -10.168 1.00 68.44 108 MET A C 1
ATOM 809 O O . MET A 1 108 ? 4.884 -14.832 -8.971 1.00 68.44 108 MET A O 1
ATOM 813 N N . SER A 1 109 ? 4.892 -13.690 -10.905 1.00 64.88 109 SER A N 1
ATOM 814 C CA . SER A 1 109 ? 4.242 -12.493 -10.355 1.00 64.88 109 SER A CA 1
ATOM 815 C C . SER A 1 109 ? 2.900 -12.820 -9.682 1.00 64.88 109 SER A C 1
ATOM 817 O O . SER A 1 109 ? 2.640 -12.428 -8.540 1.00 64.88 109 SER A O 1
ATOM 819 N N . ARG A 1 110 ? 2.060 -13.633 -10.343 1.00 73.56 110 ARG A N 1
ATOM 820 C CA . ARG A 1 110 ? 0.766 -14.075 -9.798 1.00 73.56 110 ARG A CA 1
ATOM 821 C C . ARG A 1 110 ? 0.924 -14.940 -8.547 1.00 73.56 110 ARG A C 1
ATOM 823 O O . ARG A 1 110 ? 0.150 -14.767 -7.603 1.00 73.56 110 ARG A O 1
ATOM 830 N N . LEU A 1 111 ? 1.894 -15.857 -8.525 1.00 78.19 111 LEU A N 1
ATOM 831 C CA . LEU A 1 111 ? 2.177 -16.718 -7.372 1.00 78.19 111 LEU A CA 1
ATOM 832 C C . LEU A 1 111 ? 2.655 -15.899 -6.167 1.00 78.19 111 LEU A C 1
ATOM 834 O O . LEU A 1 111 ? 2.126 -16.076 -5.065 1.00 78.19 111 LEU A O 1
ATOM 838 N N . CYS A 1 112 ? 3.581 -14.962 -6.375 1.00 81.94 112 CYS A N 1
ATOM 839 C CA . CYS A 1 112 ? 4.071 -14.078 -5.321 1.00 81.94 112 CYS A CA 1
ATOM 840 C C . CYS A 1 112 ? 2.964 -13.161 -4.791 1.00 81.94 112 CYS A C 1
ATOM 842 O O . CYS A 1 112 ? 2.738 -13.117 -3.581 1.00 81.94 112 CYS A O 1
ATOM 844 N N . GLY A 1 113 ? 2.177 -12.538 -5.675 1.00 78.94 113 GLY A N 1
ATOM 845 C CA . GLY A 1 113 ? 1.021 -11.736 -5.270 1.00 78.94 113 GLY A CA 1
ATOM 846 C C . GLY A 1 113 ? -0.019 -12.548 -4.487 1.00 78.94 113 GLY A C 1
ATOM 847 O O . GLY A 1 113 ? -0.578 -12.071 -3.498 1.00 78.94 113 GLY A O 1
ATOM 848 N N . ARG A 1 114 ? -0.260 -13.814 -4.863 1.00 84.12 114 ARG A N 1
ATOM 849 C CA . ARG A 1 114 ? -1.148 -14.716 -4.106 1.00 84.12 114 ARG A CA 1
ATOM 850 C C . ARG A 1 114 ? -0.593 -15.017 -2.715 1.00 84.12 114 ARG A C 1
ATOM 852 O O . ARG A 1 114 ? -1.353 -14.993 -1.747 1.00 84.12 114 ARG A O 1
ATOM 859 N N . ARG A 1 115 ? 0.715 -15.276 -2.606 1.00 85.81 115 ARG A N 1
ATOM 860 C CA . ARG A 1 115 ? 1.396 -15.514 -1.326 1.00 85.81 115 ARG A CA 1
ATOM 861 C C . ARG A 1 115 ? 1.329 -14.286 -0.421 1.00 85.81 115 ARG A C 1
ATOM 863 O O . ARG A 1 115 ? 1.014 -14.443 0.754 1.00 85.81 115 ARG A O 1
ATOM 870 N N . MET A 1 116 ? 1.548 -13.086 -0.955 1.00 84.75 116 MET A N 1
ATOM 871 C CA . MET A 1 116 ? 1.437 -11.834 -0.197 1.00 84.75 116 MET A CA 1
ATOM 872 C C . MET A 1 116 ? 0.031 -11.634 0.369 1.00 84.75 116 MET A C 1
ATOM 874 O O . MET A 1 116 ? -0.115 -11.491 1.581 1.00 84.75 116 MET A O 1
ATOM 878 N N . ARG A 1 117 ? -1.013 -11.741 -0.466 1.00 86.69 117 ARG A N 1
ATOM 879 C CA . ARG A 1 117 ? -2.411 -11.632 -0.011 1.00 86.69 117 ARG A CA 1
ATOM 880 C C . ARG A 1 117 ? -2.762 -12.661 1.061 1.00 86.69 117 ARG A C 1
ATOM 882 O O . ARG A 1 117 ? -3.438 -12.336 2.035 1.00 86.69 117 ARG A O 1
ATOM 889 N N . TYR A 1 118 ? -2.284 -13.897 0.907 1.00 88.31 118 TYR A N 1
ATOM 890 C CA . TYR A 1 118 ? -2.454 -14.935 1.924 1.00 88.31 118 TYR A CA 1
ATOM 891 C C . TYR A 1 118 ? -1.789 -14.549 3.253 1.00 88.31 118 TYR A C 1
ATOM 893 O O . TYR A 1 118 ? -2.407 -14.686 4.310 1.00 88.31 118 TYR A O 1
ATOM 901 N N . LEU A 1 119 ? -0.551 -14.047 3.213 1.00 82.06 119 LEU A N 1
ATOM 902 C CA . LEU A 1 119 ? 0.173 -13.613 4.408 1.00 82.06 119 LEU A CA 1
ATOM 903 C C . LEU A 1 119 ? -0.509 -12.413 5.074 1.00 82.06 119 LEU A C 1
ATOM 905 O O . LEU A 1 119 ? -0.715 -12.450 6.285 1.00 82.06 119 LEU A O 1
ATOM 909 N N . ALA A 1 120 ? -0.943 -11.414 4.304 1.00 80.38 120 ALA A N 1
ATOM 910 C CA . ALA A 1 120 ? -1.694 -10.268 4.812 1.00 80.38 120 ALA A CA 1
ATOM 911 C C . ALA A 1 120 ? -2.989 -10.711 5.521 1.00 80.38 120 ALA A C 1
ATOM 913 O O . ALA A 1 120 ? -3.217 -10.356 6.678 1.00 80.38 120 ALA A O 1
ATOM 914 N N . ALA A 1 121 ? -3.784 -11.586 4.893 1.00 84.44 121 ALA A N 1
ATOM 915 C CA . ALA A 1 121 ? -5.007 -12.134 5.488 1.00 84.44 121 ALA A CA 1
ATOM 916 C C . ALA A 1 121 ? -4.742 -13.008 6.729 1.00 84.44 121 ALA A C 1
ATOM 918 O O . ALA A 1 121 ? -5.563 -13.083 7.643 1.00 84.44 121 ALA A O 1
ATOM 919 N N . ARG A 1 122 ? -3.606 -13.712 6.781 1.00 80.38 122 ARG A N 1
ATOM 920 C CA . ARG A 1 122 ? -3.195 -14.487 7.963 1.00 80.38 122 ARG A CA 1
ATOM 921 C C . ARG A 1 122 ? -2.786 -13.579 9.122 1.00 80.38 122 ARG A C 1
ATOM 923 O O . ARG A 1 122 ? -3.059 -13.914 10.269 1.00 80.38 122 ARG A O 1
ATOM 930 N N . VAL A 1 123 ? -2.129 -12.458 8.833 1.00 76.00 123 VAL A N 1
ATOM 931 C CA . VAL A 1 123 ? -1.741 -11.470 9.846 1.00 76.00 123 VAL A CA 1
ATOM 932 C C . VAL A 1 123 ? -2.963 -10.733 10.390 1.00 76.00 123 VAL A C 1
ATOM 934 O O . VAL A 1 123 ? -3.029 -10.540 11.601 1.00 76.00 123 VAL A O 1
ATOM 937 N N . ALA A 1 124 ? -3.926 -10.373 9.535 1.00 73.56 124 ALA A N 1
ATOM 938 C CA . ALA A 1 124 ? -5.183 -9.751 9.955 1.00 73.56 124 ALA A CA 1
ATOM 939 C C . ALA A 1 124 ? -5.953 -10.640 10.949 1.00 73.56 124 ALA A C 1
ATOM 941 O O . ALA A 1 124 ? -6.273 -10.193 12.040 1.00 73.56 124 ALA A O 1
ATOM 942 N N . ARG A 1 125 ? -6.100 -11.938 10.646 1.00 73.31 125 ARG A N 1
ATOM 943 C CA . ARG A 1 125 ? -6.769 -12.922 11.525 1.00 73.31 125 ARG A CA 1
ATOM 944 C C . ARG A 1 125 ? -6.100 -13.186 12.876 1.00 73.31 125 ARG A C 1
ATOM 946 O O . ARG A 1 125 ? -6.692 -13.837 13.718 1.00 73.31 125 ARG A O 1
ATOM 953 N N . ARG A 1 126 ? -4.841 -12.782 13.064 1.00 68.75 126 ARG A N 1
ATOM 954 C CA . ARG A 1 126 ? -4.148 -12.878 14.365 1.00 68.75 126 ARG A CA 1
ATOM 955 C C . ARG A 1 126 ? -4.279 -11.602 15.198 1.00 68.75 126 ARG A C 1
ATOM 957 O O . ARG A 1 126 ? -3.769 -11.572 16.311 1.00 68.75 126 ARG A O 1
ATOM 964 N N . ALA A 1 127 ? -4.807 -10.535 14.605 1.00 57.94 127 ALA A N 1
ATOM 965 C CA . ALA A 1 127 ? -5.002 -9.243 15.250 1.00 57.94 127 ALA A CA 1
ATOM 966 C C . ALA A 1 127 ? -6.459 -9.017 15.697 1.00 57.94 127 ALA A C 1
ATOM 968 O O . ALA A 1 127 ? -6.706 -8.041 16.399 1.00 57.94 127 ALA A O 1
ATOM 969 N N . GLU A 1 128 ? -7.377 -9.892 15.275 1.00 51.09 128 GLU A N 1
ATOM 970 C CA . GLU A 1 128 ? -8.717 -10.098 15.849 1.00 51.09 128 GLU A CA 1
ATOM 971 C C . GLU A 1 128 ? -8.621 -11.023 17.069 1.00 51.09 128 GLU A C 1
ATOM 973 O O . GLU A 1 128 ? -9.350 -10.765 18.050 1.00 51.09 128 GLU A O 1
#

InterPro domains:
  IPR046205 Protein of unknown function DUF6238 [PF19751] (23-103)

Secondary structure (DSSP, 8-state):
---------------------------------HHHHHHHHHHHHHHHHHHHHHHHHHHHHHHHHTTT-HHHHHHHHHHHHHHHHHHHHHHHHHHHSSPTTS--THHHHHHHHHHHHHHHHHHHTTT-